Protein AF-A0A7S0MMC1-F1 (afdb_monomer_lite)

Secondary structure (DSSP, 8-state):
--HHHHHHHHHHHHHHHHHHT--SS-HHHHHHHHHHHHHHHHH-GGGHHHHHHHHHHHTT-SSHHHHHHHHHHHHHHHHHH---HHHHHHHHHHHHHHHHHS---S--PPP-

Sequence (112 aa):
MDMEDEVEIEKKLNLAIIEGTSDDEHWAESATAMLEITSILEQRPCLTSKAVALLAARTKDRSPPTAYLAIKLLSRCLHAHGPDPRRLAAELALDRVAYLAAPDKGTHPRLK

pLDDT: mean 76.0, std 15.78, range [32.66, 94.12]

InterPro domains:
  IPR008942 ENTH/VHS [SSF48464] (17-84)

Organism: NCBI:txid233186

Structure (mmCIF, N/CA/C/O backbone):
data_AF-A0A7S0MMC1-F1
#
_entry.id   AF-A0A7S0MMC1-F1
#
loop_
_atom_site.group_PDB
_atom_site.id
_atom_site.type_symbol
_atom_site.label_atom_id
_atom_site.label_alt_id
_atom_site.label_comp_id
_atom_site.label_asym_id
_atom_site.label_entity_id
_atom_site.label_seq_id
_atom_site.pdbx_PDB_ins_code
_atom_site.Cartn_x
_atom_site.Cartn_y
_atom_site.Cartn_z
_atom_site.occupancy
_atom_site.B_iso_or_equiv
_atom_site.auth_seq_id
_atom_site.auth_comp_id
_atom_site.auth_asym_id
_atom_site.auth_atom_id
_atom_site.pdbx_PDB_model_num
ATOM 1 N N . MET A 1 1 ? -22.749 6.136 10.760 1.00 59.00 1 MET A N 1
ATOM 2 C CA . MET A 1 1 ? -21.338 6.483 10.503 1.00 59.00 1 MET A CA 1
ATOM 3 C C . MET A 1 1 ? -21.357 7.668 9.565 1.00 59.00 1 MET A C 1
ATOM 5 O O . MET A 1 1 ? -22.242 7.713 8.716 1.00 59.00 1 MET A O 1
ATOM 9 N N . ASP A 1 2 ? -20.503 8.654 9.809 1.00 73.88 2 ASP A N 1
ATOM 10 C CA . ASP A 1 2 ? -20.435 9.863 8.992 1.00 73.88 2 ASP A CA 1
ATOM 11 C C . ASP A 1 2 ? -19.744 9.511 7.668 1.00 73.88 2 ASP A C 1
ATOM 13 O O . ASP A 1 2 ? -18.550 9.224 7.645 1.00 73.88 2 ASP A O 1
ATOM 17 N N . MET A 1 3 ? -20.515 9.404 6.584 1.00 74.75 3 MET A N 1
ATOM 18 C CA . MET A 1 3 ? -19.996 8.927 5.294 1.00 74.75 3 MET A CA 1
ATOM 19 C C . MET A 1 3 ? -18.960 9.886 4.690 1.00 74.75 3 MET A C 1
ATOM 21 O O . MET A 1 3 ? -18.175 9.477 3.838 1.00 74.75 3 MET A O 1
ATOM 25 N N . GLU A 1 4 ? -18.956 11.152 5.110 1.00 81.62 4 GLU A N 1
ATOM 26 C CA . GLU A 1 4 ? -17.997 12.155 4.646 1.00 81.62 4 GLU A CA 1
ATOM 27 C C . GLU A 1 4 ? -16.585 11.872 5.186 1.00 81.62 4 GLU A C 1
ATOM 29 O O . GLU A 1 4 ? -15.618 11.880 4.421 1.00 81.62 4 GLU A O 1
ATOM 34 N N . ASP A 1 5 ? -16.481 11.479 6.459 1.00 86.88 5 ASP A N 1
ATOM 35 C CA . ASP A 1 5 ? -15.220 11.106 7.114 1.00 86.88 5 ASP A CA 1
ATOM 36 C C . ASP A 1 5 ? -14.561 9.882 6.452 1.00 86.88 5 ASP A C 1
ATOM 38 O O . ASP A 1 5 ? -13.348 9.857 6.232 1.00 86.88 5 ASP A O 1
ATOM 42 N N . GLU A 1 6 ? -15.351 8.879 6.053 1.00 83.12 6 GLU A N 1
ATOM 43 C CA . GLU A 1 6 ? -14.823 7.690 5.368 1.00 83.12 6 GLU A CA 1
ATOM 44 C C . GLU A 1 6 ? -14.158 8.055 4.037 1.00 83.12 6 GLU A C 1
ATOM 46 O O . GLU A 1 6 ? -13.040 7.619 3.755 1.00 83.12 6 GLU A O 1
ATOM 51 N N . VAL A 1 7 ? -14.800 8.910 3.240 1.00 87.88 7 VAL A N 1
ATOM 52 C CA . VAL A 1 7 ? -14.266 9.349 1.944 1.00 87.88 7 VAL A CA 1
ATOM 53 C C . VAL A 1 7 ? -12.994 10.180 2.118 1.00 87.88 7 VAL A C 1
ATOM 55 O O . VAL A 1 7 ? -12.054 10.050 1.326 1.00 87.88 7 VAL A O 1
ATOM 58 N N . GLU A 1 8 ? -12.928 11.038 3.136 1.00 92.44 8 GLU A N 1
ATOM 59 C CA . GLU A 1 8 ? -11.728 11.827 3.420 1.00 92.44 8 GLU A CA 1
ATOM 60 C C . GLU A 1 8 ? -10.546 10.958 3.846 1.00 92.44 8 GLU A C 1
ATOM 62 O O . GLU A 1 8 ? -9.436 11.126 3.327 1.00 92.44 8 GLU A O 1
ATOM 67 N N . ILE A 1 9 ? -10.771 10.001 4.746 1.00 91.94 9 ILE A N 1
ATOM 68 C CA . ILE A 1 9 ? -9.720 9.082 5.190 1.00 91.94 9 ILE A CA 1
ATOM 69 C C . ILE A 1 9 ? -9.240 8.214 4.023 1.00 91.94 9 ILE A C 1
ATOM 71 O O . ILE A 1 9 ? -8.039 7.993 3.865 1.00 91.94 9 ILE A O 1
ATOM 75 N N . GLU A 1 10 ? -10.141 7.777 3.147 1.00 91.25 10 GLU A N 1
ATOM 76 C CA . GLU A 1 10 ? -9.759 7.043 1.943 1.00 91.25 10 GLU A CA 1
ATOM 77 C C . GLU A 1 10 ? -8.891 7.864 0.982 1.00 91.25 10 GLU A C 1
ATOM 79 O O . GLU A 1 10 ? -7.966 7.324 0.367 1.00 91.25 10 GLU A O 1
ATOM 84 N N . LYS A 1 11 ? -9.166 9.163 0.826 1.00 93.75 11 LYS A N 1
ATOM 85 C CA . LYS A 1 11 ? -8.316 10.055 0.023 1.00 93.75 11 LYS A CA 1
ATOM 86 C C . LYS A 1 11 ? -6.924 10.185 0.636 1.00 93.75 11 LYS A C 1
ATOM 88 O O . LYS A 1 11 ? -5.945 10.081 -0.102 1.00 93.75 11 LYS A O 1
ATOM 93 N N . LYS A 1 12 ? -6.835 10.341 1.961 1.00 94.12 12 LYS A N 1
ATOM 94 C CA . LYS A 1 12 ? -5.554 10.389 2.691 1.00 94.12 12 LYS A CA 1
ATOM 95 C C . LYS A 1 12 ? -4.758 9.100 2.512 1.00 94.12 12 LYS A C 1
ATOM 97 O O . LYS A 1 12 ? -3.584 9.152 2.167 1.00 94.12 12 LYS A O 1
ATOM 102 N N . LEU A 1 13 ? -5.416 7.946 2.639 1.00 93.81 13 LEU A N 1
ATOM 103 C CA . LEU A 1 13 ? -4.789 6.643 2.415 1.00 93.81 13 LEU A CA 1
ATOM 104 C C . LEU A 1 13 ? -4.199 6.532 1.004 1.00 93.81 13 LEU A C 1
ATOM 106 O O . LEU A 1 13 ? -3.065 6.089 0.837 1.00 93.81 13 LEU A O 1
ATOM 110 N N . ASN A 1 14 ? -4.968 6.930 -0.012 1.00 93.62 14 ASN A N 1
ATOM 111 C CA . ASN A 1 14 ? -4.490 6.917 -1.391 1.00 93.62 14 ASN A CA 1
ATOM 112 C C . ASN A 1 14 ? -3.265 7.817 -1.572 1.00 93.62 14 ASN A C 1
ATOM 114 O O . ASN A 1 14 ? -2.293 7.379 -2.181 1.00 93.62 14 ASN A O 1
ATOM 118 N N . LEU A 1 15 ? -3.299 9.040 -1.039 1.00 92.62 15 LEU A N 1
ATOM 119 C CA . LEU A 1 15 ? -2.190 9.987 -1.148 1.00 92.62 15 LEU A CA 1
ATOM 120 C C . LEU A 1 15 ? -0.913 9.436 -0.501 1.00 92.62 15 LEU A C 1
ATOM 122 O O . LEU A 1 15 ? 0.112 9.358 -1.172 1.00 92.62 15 LEU A O 1
ATOM 126 N N . ALA A 1 16 ? -1.008 8.938 0.733 1.00 92.38 16 ALA A N 1
ATOM 127 C CA . ALA A 1 16 ? 0.131 8.366 1.445 1.00 92.38 16 ALA A CA 1
ATOM 128 C C . ALA A 1 16 ? 0.749 7.171 0.693 1.00 92.38 16 ALA A C 1
ATOM 130 O O . ALA A 1 16 ? 1.966 7.019 0.649 1.00 92.38 16 ALA A O 1
ATOM 131 N N . ILE A 1 17 ? -0.062 6.327 0.039 1.00 91.94 17 ILE A N 1
ATOM 132 C CA . ILE A 1 17 ? 0.456 5.232 -0.800 1.00 91.94 17 ILE A CA 1
ATOM 133 C C . ILE A 1 17 ? 1.190 5.769 -2.033 1.00 91.94 17 ILE A C 1
ATOM 135 O O . ILE A 1 17 ? 2.224 5.218 -2.412 1.00 91.94 17 ILE A O 1
ATOM 139 N N . ILE A 1 18 ? 0.668 6.812 -2.681 1.00 89.94 18 ILE A N 1
ATOM 140 C CA . ILE A 1 18 ? 1.308 7.419 -3.855 1.00 89.94 18 ILE A CA 1
ATOM 141 C C . ILE A 1 18 ? 2.670 7.988 -3.461 1.00 89.94 18 ILE A C 1
ATOM 143 O O . ILE A 1 18 ? 3.669 7.608 -4.065 1.00 89.94 18 ILE A O 1
ATOM 147 N N . GLU A 1 19 ? 2.706 8.827 -2.429 1.00 89.38 19 GLU A N 1
ATOM 148 C CA . GLU A 1 19 ? 3.922 9.479 -1.934 1.00 89.38 19 GLU A CA 1
ATOM 149 C C . GLU A 1 19 ? 4.934 8.446 -1.424 1.00 89.38 19 GLU A C 1
ATOM 151 O O . GLU A 1 19 ? 6.092 8.437 -1.831 1.00 89.38 19 GLU A O 1
ATOM 156 N N . GLY A 1 20 ? 4.482 7.471 -0.630 1.00 87.69 20 GLY A N 1
ATOM 157 C CA . GLY A 1 20 ? 5.341 6.417 -0.090 1.00 87.69 20 GLY A CA 1
ATOM 158 C C . GLY A 1 20 ? 5.903 5.443 -1.126 1.00 87.69 20 GLY A C 1
ATOM 159 O O . GLY A 1 20 ? 6.813 4.676 -0.805 1.00 87.69 20 GLY A O 1
ATOM 160 N N . THR A 1 21 ? 5.367 5.456 -2.349 1.00 89.06 21 THR A N 1
ATOM 161 C CA . THR A 1 21 ? 5.851 4.658 -3.487 1.00 89.06 21 THR A CA 1
ATOM 162 C C . THR A 1 21 ? 6.448 5.511 -4.606 1.00 89.06 21 THR A C 1
ATOM 164 O O . THR A 1 21 ? 6.742 4.974 -5.678 1.00 89.06 21 THR A O 1
ATOM 167 N N . SER A 1 22 ? 6.629 6.814 -4.379 1.00 85.56 22 SER A N 1
ATOM 168 C CA . SER A 1 22 ? 7.261 7.695 -5.355 1.00 85.56 22 SER A CA 1
ATOM 169 C C . SER A 1 22 ? 8.739 7.341 -5.545 1.00 85.56 22 SER A C 1
ATOM 171 O O . SER A 1 22 ? 9.400 6.867 -4.623 1.00 85.56 22 SER A O 1
ATOM 173 N N . ASP A 1 23 ? 9.236 7.542 -6.765 1.00 75.19 23 ASP A N 1
ATOM 174 C CA . ASP A 1 23 ? 10.648 7.361 -7.157 1.00 75.19 23 ASP A CA 1
ATOM 175 C C . ASP A 1 23 ? 11.458 8.657 -6.969 1.00 75.19 23 ASP A C 1
ATOM 177 O O . ASP A 1 23 ? 12.596 8.793 -7.414 1.00 75.19 23 ASP A O 1
ATOM 181 N N . ASP A 1 24 ? 10.852 9.649 -6.321 1.00 71.94 24 ASP A N 1
ATOM 182 C CA . ASP A 1 24 ? 11.547 10.856 -5.911 1.00 71.94 24 ASP A CA 1
ATOM 183 C C . ASP A 1 24 ? 12.612 10.413 -4.896 1.00 71.94 24 ASP A C 1
ATOM 185 O O . ASP A 1 24 ? 12.309 9.648 -3.984 1.00 71.94 24 ASP A O 1
ATOM 189 N N . GLU A 1 25 ? 13.872 10.833 -5.052 1.00 64.06 25 GLU A N 1
ATOM 190 C CA . GLU A 1 25 ? 15.060 10.320 -4.327 1.00 64.06 25 GLU A CA 1
ATOM 191 C C . GLU A 1 25 ? 15.024 10.487 -2.777 1.00 64.06 25 GLU A C 1
ATOM 193 O O . GLU A 1 25 ? 16.023 10.314 -2.074 1.00 64.06 25 GLU A O 1
ATOM 198 N N . HIS A 1 26 ? 13.861 10.807 -2.216 1.00 64.38 26 HIS A N 1
ATOM 199 C CA . HIS A 1 26 ? 13.556 11.130 -0.836 1.00 64.38 26 HIS A CA 1
ATOM 200 C C . HIS A 1 26 ? 13.072 9.887 -0.071 1.00 64.38 26 HIS A C 1
ATOM 202 O O . HIS A 1 26 ? 11.929 9.783 0.361 1.00 64.38 26 HIS A O 1
ATOM 208 N N . TRP A 1 27 ? 13.979 8.946 0.205 1.00 60.34 27 TRP A N 1
ATOM 209 C CA . TRP A 1 27 ? 13.706 7.745 1.022 1.00 60.34 27 TRP A CA 1
ATOM 210 C C . TRP A 1 27 ? 13.081 8.032 2.406 1.00 60.34 27 TRP A C 1
ATOM 212 O O . TRP A 1 27 ? 12.451 7.154 3.000 1.00 60.34 27 TRP A O 1
ATOM 222 N N . ALA A 1 28 ? 13.264 9.246 2.938 1.00 62.59 28 ALA A N 1
ATOM 223 C CA . ALA A 1 28 ? 12.634 9.698 4.178 1.00 62.59 28 ALA A CA 1
ATOM 224 C C . ALA A 1 28 ? 11.106 9.841 4.046 1.00 62.59 28 ALA A C 1
ATOM 226 O O . ALA A 1 28 ? 10.381 9.539 4.994 1.00 62.59 28 ALA A O 1
ATOM 227 N N . GLU A 1 29 ? 10.608 10.219 2.869 1.00 68.19 29 GLU A N 1
ATOM 228 C CA . GLU A 1 29 ? 9.174 10.357 2.589 1.00 68.19 29 GLU A CA 1
ATOM 229 C C . GLU A 1 29 ? 8.481 8.990 2.600 1.00 68.19 29 GLU A C 1
ATOM 231 O O . GLU A 1 29 ? 7.389 8.854 3.151 1.00 68.19 29 GLU A O 1
ATOM 236 N N . SER A 1 30 ? 9.172 7.929 2.162 1.00 71.12 30 SER A N 1
ATOM 237 C CA . SER A 1 30 ? 8.664 6.554 2.266 1.00 71.12 30 SER A CA 1
ATOM 238 C C . SER A 1 30 ? 8.473 6.080 3.712 1.00 71.12 30 SER A C 1
ATOM 240 O O . SER A 1 30 ? 7.580 5.275 3.984 1.00 71.12 30 SER A O 1
ATOM 242 N N . ALA A 1 31 ? 9.297 6.549 4.658 1.00 78.12 31 ALA A N 1
ATOM 243 C CA . ALA A 1 31 ? 9.151 6.204 6.074 1.00 78.12 31 ALA A CA 1
ATOM 244 C C . ALA A 1 31 ? 7.973 6.947 6.725 1.00 78.12 31 ALA A C 1
ATOM 246 O O . ALA A 1 31 ? 7.222 6.345 7.493 1.00 78.12 31 ALA A O 1
ATOM 247 N N . THR A 1 32 ? 7.778 8.222 6.383 1.00 86.12 32 THR A N 1
ATOM 248 C CA . THR A 1 32 ? 6.641 9.029 6.854 1.00 86.12 32 THR A CA 1
ATOM 249 C C . THR A 1 32 ? 5.319 8.481 6.328 1.00 86.12 32 THR A C 1
ATOM 251 O O . THR A 1 32 ? 4.420 8.190 7.118 1.00 86.12 32 THR A O 1
ATOM 254 N N . ALA A 1 33 ? 5.239 8.221 5.022 1.00 86.50 33 ALA A N 1
ATOM 255 C CA . ALA A 1 33 ? 4.070 7.622 4.386 1.00 86.50 33 ALA A CA 1
ATOM 256 C C . ALA A 1 33 ? 3.688 6.276 5.016 1.00 86.50 33 ALA A C 1
ATOM 258 O O . ALA A 1 33 ? 2.516 5.959 5.199 1.00 86.50 33 ALA A O 1
ATOM 259 N N . MET A 1 34 ? 4.680 5.477 5.411 1.00 85.31 34 MET A N 1
ATOM 260 C CA . MET A 1 34 ? 4.441 4.205 6.084 1.00 85.31 34 MET A CA 1
ATOM 261 C C . MET A 1 34 ? 3.781 4.368 7.458 1.00 85.31 34 MET A C 1
ATOM 263 O O . MET A 1 34 ? 2.870 3.604 7.791 1.00 85.31 34 MET A O 1
ATOM 267 N N . LEU A 1 35 ? 4.242 5.331 8.260 1.00 88.38 35 LEU A N 1
ATOM 268 C CA . LEU A 1 35 ? 3.642 5.629 9.562 1.00 88.38 35 LEU A CA 1
ATOM 269 C C . LEU A 1 35 ? 2.209 6.136 9.394 1.00 88.38 35 LEU A C 1
ATOM 271 O O . LEU A 1 35 ? 1.325 5.727 10.145 1.00 88.38 35 LEU A O 1
ATOM 275 N N . GLU A 1 36 ? 1.967 6.959 8.377 1.00 92.12 36 GLU A N 1
ATOM 276 C CA . GLU A 1 36 ? 0.635 7.473 8.068 1.00 92.12 36 GLU A CA 1
ATOM 277 C C . GLU A 1 36 ? -0.330 6.365 7.630 1.00 92.12 36 GLU A C 1
ATOM 279 O O . GLU A 1 36 ? -1.417 6.249 8.197 1.00 92.12 36 GLU A O 1
ATOM 284 N N . ILE A 1 37 ? 0.084 5.486 6.711 1.00 91.38 37 ILE A N 1
ATOM 285 C CA . ILE A 1 37 ? -0.717 4.322 6.297 1.00 91.38 37 ILE A CA 1
ATOM 286 C C . ILE A 1 37 ? -1.056 3.449 7.511 1.00 91.38 37 ILE A C 1
ATOM 288 O O . ILE A 1 37 ? -2.212 3.076 7.691 1.00 91.38 37 ILE A O 1
ATOM 292 N N . THR A 1 38 ? -0.073 3.153 8.367 1.00 89.25 38 THR A N 1
ATOM 293 C CA . THR A 1 38 ? -0.281 2.331 9.575 1.00 89.25 38 THR A CA 1
ATOM 294 C C . THR A 1 38 ? -1.296 2.990 10.514 1.00 89.25 38 THR A C 1
ATOM 296 O O . THR A 1 38 ? -2.274 2.360 10.904 1.00 89.25 38 THR A O 1
ATOM 299 N N . SER A 1 39 ? -1.128 4.285 10.796 1.00 91.75 39 SER A N 1
ATOM 300 C CA . SER A 1 39 ? -2.040 5.062 11.646 1.00 91.75 39 SER A CA 1
ATOM 301 C C . SER A 1 39 ? -3.475 5.082 11.104 1.00 91.75 39 SER A C 1
ATOM 303 O O . SER A 1 39 ? -4.430 4.892 11.860 1.00 91.75 39 SER A O 1
ATOM 305 N N . ILE A 1 40 ? -3.652 5.245 9.787 1.00 92.50 40 ILE A N 1
ATOM 306 C CA . ILE A 1 40 ? -4.973 5.193 9.146 1.00 92.50 40 ILE A CA 1
ATOM 307 C C . ILE A 1 40 ? -5.610 3.810 9.319 1.00 92.50 40 ILE A C 1
ATOM 309 O O . ILE A 1 40 ? -6.792 3.720 9.651 1.00 92.50 40 ILE A O 1
ATOM 313 N N . LEU A 1 41 ? -4.849 2.733 9.119 1.00 90.12 41 LEU A N 1
ATOM 314 C CA . LEU A 1 41 ? -5.363 1.365 9.221 1.00 90.12 41 LEU A CA 1
ATOM 315 C C . LEU A 1 41 ? -5.683 0.951 10.662 1.00 90.12 41 LEU A C 1
ATOM 317 O O . LEU A 1 41 ? -6.643 0.213 10.876 1.00 90.12 41 LEU A O 1
ATOM 321 N N . GLU A 1 42 ? -4.953 1.465 11.653 1.00 87.50 42 GLU A N 1
ATOM 322 C CA . GLU A 1 42 ? -5.301 1.307 13.071 1.00 87.50 42 GLU A CA 1
ATOM 323 C C . GLU A 1 42 ? -6.629 2.000 13.409 1.00 87.50 42 GLU A C 1
ATOM 325 O O . GLU A 1 42 ? -7.466 1.437 14.117 1.00 87.50 42 GLU A O 1
ATOM 330 N N . GLN A 1 43 ? -6.859 3.199 12.866 1.00 88.69 43 GLN A N 1
ATOM 331 C CA . GLN A 1 43 ? -8.092 3.965 13.087 1.00 88.69 43 GLN A CA 1
ATOM 332 C C . GLN A 1 43 ? -9.285 3.431 12.284 1.00 88.69 43 GLN A C 1
ATOM 334 O O . GLN A 1 43 ? -10.438 3.577 12.708 1.00 88.69 43 GLN A O 1
ATOM 339 N N . ARG A 1 44 ? -9.029 2.859 11.104 1.00 89.44 44 ARG A N 1
ATOM 340 C CA . ARG A 1 44 ? -10.035 2.352 10.161 1.00 89.44 44 ARG A CA 1
ATOM 341 C C . ARG A 1 44 ? -9.606 0.998 9.568 1.00 89.44 44 ARG A C 1
ATOM 343 O O . ARG A 1 44 ? -9.280 0.917 8.381 1.00 89.44 44 ARG A O 1
ATOM 350 N N . PRO A 1 45 ? -9.696 -0.105 10.338 1.00 85.94 45 PRO A N 1
ATOM 351 C CA . PRO A 1 45 ? -9.313 -1.439 9.860 1.00 85.94 45 PRO A CA 1
ATOM 352 C C . PRO A 1 45 ? -10.109 -1.932 8.641 1.00 85.94 45 PRO A C 1
ATOM 354 O O . PRO A 1 45 ? -9.645 -2.798 7.901 1.00 85.94 45 PRO A O 1
ATOM 357 N N . CYS A 1 46 ? -11.306 -1.379 8.398 1.00 83.94 46 CYS A N 1
ATOM 358 C CA . CYS A 1 46 ? -12.109 -1.673 7.206 1.00 83.94 46 CYS A CA 1
ATOM 359 C C . CYS A 1 46 ? -11.397 -1.300 5.893 1.00 83.94 46 CYS A C 1
ATOM 361 O O . CYS A 1 46 ? -11.701 -1.877 4.849 1.00 83.94 46 CYS A O 1
ATOM 363 N N . LEU A 1 47 ? -10.420 -0.390 5.941 1.00 88.62 47 LEU A N 1
ATOM 364 C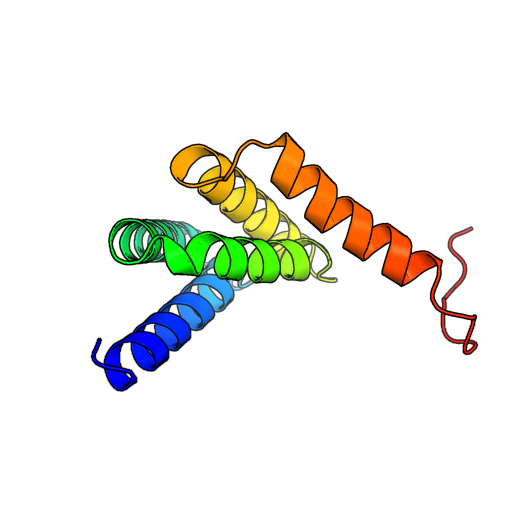 CA . LEU A 1 47 ? -9.657 0.049 4.776 1.00 88.62 47 LEU A CA 1
ATOM 365 C C . LEU A 1 47 ? -8.460 -0.858 4.453 1.00 88.62 47 LEU A C 1
ATOM 367 O O . LEU A 1 47 ? -7.845 -0.682 3.401 1.00 88.62 47 LEU A O 1
ATOM 371 N N . THR A 1 48 ? -8.136 -1.857 5.282 1.00 86.56 48 THR A N 1
ATOM 372 C CA . THR A 1 48 ? -6.957 -2.717 5.071 1.00 86.56 48 THR A CA 1
ATOM 373 C C . THR A 1 48 ? -6.984 -3.437 3.727 1.00 86.56 48 THR A C 1
ATOM 375 O O . THR A 1 48 ? -5.995 -3.405 2.996 1.00 86.56 48 THR A O 1
ATOM 378 N N . SER A 1 49 ? -8.112 -4.049 3.353 1.00 83.94 49 SER A N 1
ATOM 379 C CA . SER A 1 49 ? -8.232 -4.726 2.053 1.00 83.94 49 SER A CA 1
ATOM 380 C C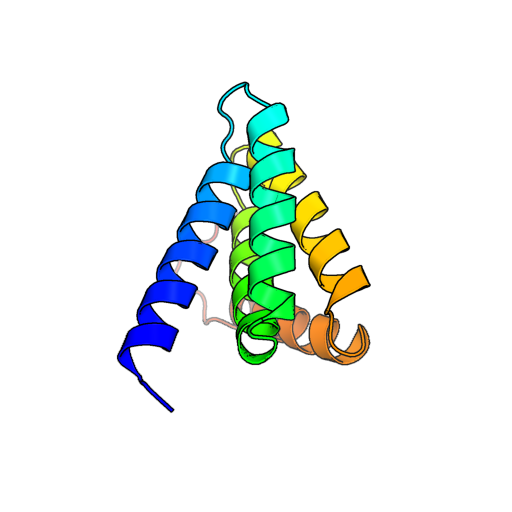 . SER A 1 49 ? -8.006 -3.762 0.886 1.00 83.94 49 SER A C 1
ATOM 382 O O . SER A 1 49 ? -7.359 -4.121 -0.097 1.00 83.94 49 SER A O 1
ATOM 384 N N . LYS A 1 50 ? -8.471 -2.513 1.017 1.00 88.25 50 LYS A N 1
ATOM 385 C CA . LYS A 1 50 ? -8.263 -1.462 0.016 1.00 88.25 50 LYS A CA 1
ATOM 386 C C . LYS A 1 50 ? -6.791 -1.064 -0.071 1.00 88.25 50 LYS A C 1
ATOM 388 O O . LYS A 1 50 ? -6.239 -1.041 -1.168 1.00 88.25 50 LYS A O 1
ATOM 393 N N . ALA A 1 51 ? -6.142 -0.816 1.067 1.00 90.31 51 ALA A N 1
ATOM 394 C CA . ALA A 1 51 ? -4.716 -0.497 1.126 1.00 90.31 51 ALA A CA 1
ATOM 395 C C . ALA A 1 51 ? -3.862 -1.600 0.486 1.00 90.31 51 ALA A C 1
ATOM 397 O O . ALA A 1 51 ? -2.987 -1.316 -0.331 1.00 90.31 51 ALA A O 1
ATOM 398 N N . VAL A 1 52 ? -4.158 -2.866 0.799 1.00 88.25 52 VAL A N 1
ATOM 399 C CA . VAL A 1 52 ? -3.458 -4.013 0.212 1.00 88.25 52 VAL A CA 1
ATOM 400 C C . VAL A 1 52 ? -3.665 -4.081 -1.299 1.00 88.25 52 VAL A C 1
ATOM 402 O O . VAL A 1 52 ? -2.685 -4.243 -2.022 1.00 88.25 52 VAL A O 1
ATOM 405 N N . ALA A 1 53 ? -4.894 -3.921 -1.795 1.00 85.56 53 ALA A N 1
ATOM 406 C CA . ALA A 1 53 ? -5.164 -3.938 -3.232 1.00 85.56 53 ALA A CA 1
ATOM 407 C C . ALA A 1 53 ? -4.394 -2.831 -3.979 1.00 85.56 53 ALA A C 1
ATOM 409 O O . ALA A 1 53 ? -3.779 -3.086 -5.017 1.00 85.56 53 ALA A O 1
ATOM 410 N N . LEU A 1 54 ? -4.364 -1.618 -3.421 1.00 90.00 54 LEU A N 1
ATOM 411 C CA . LEU A 1 54 ? -3.641 -0.476 -3.988 1.00 90.00 54 LEU A CA 1
ATOM 412 C C . LEU A 1 54 ? -2.124 -0.709 -4.012 1.00 90.00 54 LEU A C 1
ATOM 414 O O . LEU A 1 54 ? -1.476 -0.495 -5.039 1.00 90.00 54 LEU A O 1
ATOM 418 N N . LEU A 1 55 ? -1.555 -1.201 -2.909 1.00 90.19 55 LEU A N 1
ATOM 419 C CA . LEU A 1 55 ? -0.132 -1.535 -2.825 1.00 90.19 55 LEU A CA 1
ATOM 420 C C . LEU A 1 55 ? 0.237 -2.694 -3.758 1.00 90.19 55 LEU A C 1
ATOM 422 O O . LEU A 1 55 ? 1.250 -2.625 -4.452 1.00 90.19 55 LEU A O 1
ATOM 426 N N . ALA A 1 56 ? -0.602 -3.728 -3.846 1.00 87.31 56 ALA A N 1
ATOM 427 C CA . ALA A 1 56 ? -0.406 -4.851 -4.759 1.00 87.31 56 ALA A CA 1
ATOM 428 C C . ALA A 1 56 ? -0.401 -4.399 -6.227 1.00 87.31 56 ALA A C 1
ATOM 430 O O . ALA A 1 56 ? 0.421 -4.879 -7.011 1.00 87.31 56 ALA A O 1
ATOM 431 N N . ALA A 1 57 ? -1.254 -3.444 -6.605 1.00 86.06 57 ALA A N 1
ATOM 432 C CA . ALA A 1 57 ? -1.228 -2.847 -7.938 1.00 86.06 57 ALA A CA 1
ATOM 433 C C . ALA A 1 57 ? 0.102 -2.120 -8.216 1.00 86.06 57 ALA A C 1
ATOM 435 O O . ALA A 1 57 ? 0.697 -2.326 -9.274 1.00 86.06 57 ALA A O 1
ATOM 436 N N . ARG A 1 58 ? 0.616 -1.355 -7.244 1.00 87.00 58 ARG A N 1
ATOM 437 C CA . ARG A 1 58 ? 1.899 -0.629 -7.332 1.00 87.00 58 ARG A CA 1
ATOM 438 C C . ARG A 1 58 ? 3.118 -1.549 -7.451 1.00 87.00 58 ARG A C 1
ATOM 440 O O . ARG A 1 58 ? 4.108 -1.165 -8.058 1.00 87.00 58 ARG A O 1
ATOM 447 N N . THR A 1 59 ? 3.054 -2.791 -6.961 1.00 85.81 59 THR A N 1
ATOM 448 C CA . THR A 1 59 ? 4.157 -3.763 -7.155 1.00 85.81 59 THR A CA 1
ATOM 449 C C . THR A 1 59 ? 4.403 -4.134 -8.621 1.00 85.81 59 THR A C 1
ATOM 451 O O . THR A 1 59 ? 5.446 -4.696 -8.947 1.00 85.81 59 THR A O 1
ATOM 454 N N . LYS A 1 60 ? 3.442 -3.839 -9.505 1.00 83.94 60 LYS A N 1
ATOM 455 C CA . LYS A 1 60 ? 3.513 -4.102 -10.947 1.00 83.94 60 LYS A CA 1
ATOM 456 C C . LYS A 1 60 ? 3.984 -2.879 -11.745 1.00 83.94 60 LYS A C 1
ATOM 458 O O . LYS A 1 60 ? 3.885 -2.898 -12.973 1.00 83.94 60 LYS A O 1
ATOM 463 N N . ASP A 1 61 ? 4.425 -1.815 -11.072 1.00 85.69 61 ASP A N 1
ATOM 464 C CA . ASP A 1 61 ? 4.907 -0.608 -11.738 1.00 85.69 61 ASP A CA 1
ATOM 465 C C . ASP A 1 61 ? 6.155 -0.893 -12.595 1.00 85.69 61 ASP A C 1
ATOM 467 O O . ASP A 1 61 ? 6.908 -1.839 -12.349 1.00 85.69 61 ASP A O 1
ATOM 471 N N . ARG A 1 62 ? 6.360 -0.081 -13.637 1.00 80.50 62 ARG A N 1
ATOM 472 C CA . ARG A 1 62 ? 7.536 -0.172 -14.510 1.00 80.50 62 ARG A CA 1
ATOM 473 C C . ARG A 1 62 ? 8.787 0.389 -13.840 1.00 80.50 62 ARG A C 1
ATOM 475 O O . ARG A 1 62 ? 9.874 -0.019 -14.241 1.00 80.50 62 ARG A O 1
ATOM 482 N N . SER A 1 63 ? 8.645 1.295 -12.867 1.00 84.75 63 SER A N 1
ATOM 483 C CA . SER A 1 63 ? 9.754 1.785 -12.042 1.00 84.75 63 SER A CA 1
ATOM 484 C C . SER A 1 63 ? 10.129 0.730 -10.985 1.00 84.75 63 SER A C 1
ATOM 486 O O . SER A 1 63 ? 9.318 0.424 -10.102 1.00 84.75 63 SER A O 1
ATOM 488 N N . PRO A 1 64 ? 11.346 0.146 -11.039 1.00 83.56 64 PRO A N 1
ATOM 489 C CA . PRO A 1 64 ? 11.790 -0.813 -10.028 1.00 83.56 64 PRO A CA 1
ATOM 490 C C . PRO A 1 64 ? 11.839 -0.235 -8.600 1.00 83.56 64 PRO A C 1
ATOM 492 O O . PRO A 1 64 ? 11.435 -0.955 -7.683 1.00 83.56 64 PRO A O 1
ATOM 495 N N . PRO A 1 65 ? 12.274 1.023 -8.373 1.00 85.12 65 PRO A N 1
ATOM 496 C CA . PRO A 1 65 ? 12.164 1.678 -7.067 1.00 85.12 65 PRO A CA 1
ATOM 497 C C . PRO A 1 65 ? 10.732 1.734 -6.529 1.00 85.12 65 PRO A C 1
ATOM 499 O O . PRO A 1 65 ? 10.487 1.274 -5.411 1.00 85.12 65 PRO A O 1
ATOM 502 N N . THR A 1 66 ? 9.769 2.184 -7.339 1.00 86.06 66 THR A N 1
ATOM 503 C CA . THR A 1 66 ? 8.349 2.228 -6.954 1.00 86.06 66 THR A CA 1
ATOM 504 C C . THR A 1 66 ? 7.820 0.839 -6.608 1.00 86.06 66 THR A C 1
ATOM 506 O O . THR A 1 66 ? 7.210 0.648 -5.552 1.00 86.06 66 THR A O 1
ATOM 509 N N . ALA A 1 67 ? 8.104 -0.164 -7.445 1.00 83.69 67 ALA A N 1
ATOM 510 C CA . ALA A 1 67 ? 7.693 -1.542 -7.190 1.00 83.69 67 ALA A CA 1
ATOM 511 C C . ALA A 1 67 ? 8.305 -2.091 -5.888 1.00 83.69 67 ALA A C 1
ATOM 513 O O . ALA A 1 67 ? 7.621 -2.746 -5.099 1.00 83.69 67 ALA A O 1
ATOM 514 N N . TYR A 1 68 ? 9.578 -1.793 -5.625 1.00 86.56 68 TYR A N 1
ATOM 515 C CA . TYR A 1 68 ? 10.273 -2.212 -4.411 1.00 86.56 68 TYR A CA 1
ATOM 516 C C . TYR A 1 68 ? 9.696 -1.566 -3.144 1.00 86.56 68 TYR A C 1
ATOM 518 O O . TYR A 1 68 ? 9.460 -2.260 -2.148 1.00 86.56 68 TYR A O 1
ATOM 526 N N . LEU A 1 69 ? 9.425 -0.259 -3.175 1.00 86.06 69 LEU A N 1
ATOM 527 C CA . LEU A 1 69 ? 8.781 0.456 -2.070 1.00 86.06 69 LEU A CA 1
ATOM 528 C C . LEU A 1 69 ? 7.366 -0.074 -1.817 1.00 86.06 69 LEU A C 1
ATOM 530 O O . LEU A 1 69 ? 7.005 -0.344 -0.669 1.00 86.06 69 LEU A O 1
ATOM 534 N N . ALA A 1 70 ? 6.605 -0.337 -2.880 1.00 87.81 70 ALA A N 1
ATOM 535 C CA . ALA A 1 70 ? 5.283 -0.944 -2.784 1.00 87.81 70 ALA A CA 1
ATOM 536 C C . ALA A 1 70 ? 5.327 -2.336 -2.138 1.00 87.81 70 ALA A C 1
ATOM 538 O O . ALA A 1 70 ? 4.518 -2.625 -1.258 1.00 87.81 70 ALA A O 1
ATOM 539 N N . ILE A 1 71 ? 6.299 -3.183 -2.503 1.00 86.12 71 ILE A N 1
ATOM 540 C CA . ILE A 1 71 ? 6.497 -4.505 -1.882 1.00 86.12 71 ILE A CA 1
ATOM 541 C C . ILE A 1 71 ? 6.814 -4.364 -0.387 1.00 86.12 71 ILE A C 1
ATOM 543 O O . ILE A 1 71 ? 6.256 -5.098 0.434 1.00 86.12 71 ILE A O 1
ATOM 547 N N . LYS A 1 72 ? 7.679 -3.415 -0.011 1.00 85.62 72 LYS A N 1
ATOM 548 C CA . LYS A 1 72 ? 8.018 -3.147 1.396 1.00 85.62 72 LYS A CA 1
ATOM 549 C C . LYS A 1 72 ? 6.799 -2.719 2.211 1.00 85.62 72 LYS A C 1
ATOM 551 O O . LYS A 1 72 ? 6.564 -3.270 3.289 1.00 85.62 72 LYS A O 1
ATOM 556 N N . LEU A 1 73 ? 6.030 -1.760 1.700 1.00 85.19 73 LEU A N 1
ATOM 557 C CA . LEU A 1 73 ? 4.813 -1.265 2.347 1.00 85.19 73 LEU A CA 1
ATOM 558 C C . LEU A 1 73 ? 3.749 -2.361 2.444 1.00 85.19 73 LEU A C 1
ATOM 560 O O . LEU A 1 73 ? 3.167 -2.553 3.512 1.00 85.19 73 LEU A O 1
ATOM 564 N N . LEU A 1 74 ? 3.560 -3.137 1.373 1.00 86.75 74 LEU A N 1
ATOM 565 C CA . LEU A 1 74 ? 2.641 -4.272 1.343 1.00 86.75 74 LEU A CA 1
ATOM 566 C C . LEU A 1 74 ? 3.009 -5.304 2.412 1.00 86.75 74 LEU A C 1
ATOM 568 O O . LEU A 1 74 ? 2.162 -5.681 3.216 1.00 86.75 74 LEU A O 1
ATOM 572 N N . SER A 1 75 ? 4.277 -5.715 2.479 1.00 85.00 75 SER A N 1
ATOM 573 C CA . SER A 1 75 ? 4.738 -6.688 3.474 1.00 85.00 75 SER A CA 1
ATOM 574 C C . SER A 1 75 ? 4.467 -6.230 4.908 1.00 85.00 75 SER A C 1
ATOM 576 O O . SER A 1 75 ? 4.119 -7.058 5.748 1.00 85.00 75 SER A O 1
ATOM 578 N N . ARG A 1 76 ? 4.619 -4.933 5.204 1.00 83.44 76 ARG A N 1
ATOM 579 C CA . ARG A 1 76 ? 4.338 -4.396 6.542 1.00 83.44 76 ARG A CA 1
ATOM 580 C C . ARG A 1 76 ? 2.849 -4.288 6.833 1.00 83.44 76 ARG A C 1
ATOM 582 O O . ARG A 1 76 ? 2.441 -4.708 7.910 1.00 83.44 76 ARG A O 1
ATOM 589 N N . CYS A 1 77 ? 2.044 -3.818 5.881 1.00 83.56 77 CYS A N 1
ATOM 590 C CA . CYS A 1 77 ? 0.587 -3.784 6.035 1.00 83.56 77 CYS A CA 1
ATOM 591 C C . CYS A 1 77 ? 0.031 -5.181 6.328 1.00 83.56 77 CYS A C 1
ATOM 593 O O . CYS A 1 77 ? -0.825 -5.338 7.193 1.00 83.56 77 CYS A O 1
ATOM 595 N N . LEU A 1 78 ? 0.563 -6.209 5.664 1.00 82.25 78 LEU A N 1
ATOM 596 C CA . LEU A 1 78 ? 0.171 -7.597 5.905 1.00 82.25 78 LEU A CA 1
ATOM 597 C C . LEU A 1 78 ? 0.633 -8.134 7.253 1.00 82.25 78 LEU A C 1
ATOM 599 O O . LEU A 1 78 ? -0.095 -8.894 7.880 1.00 82.25 78 LEU A O 1
ATOM 603 N N . HIS A 1 79 ? 1.818 -7.739 7.707 1.00 80.94 79 HIS A N 1
ATOM 604 C CA . HIS A 1 79 ? 2.309 -8.147 9.017 1.00 80.94 79 HIS A CA 1
ATOM 605 C C . HIS A 1 79 ? 1.521 -7.497 10.164 1.00 80.94 79 HIS A C 1
ATOM 607 O O . HIS A 1 79 ? 1.230 -8.164 11.152 1.00 80.94 79 HIS A O 1
ATOM 613 N N . ALA A 1 80 ? 1.175 -6.214 10.032 1.00 77.88 80 ALA A N 1
ATOM 614 C CA . ALA A 1 80 ? 0.530 -5.433 11.087 1.00 77.88 80 ALA A CA 1
ATOM 615 C C . ALA A 1 80 ? -1.000 -5.577 11.111 1.00 77.88 80 ALA A C 1
ATOM 617 O O . ALA A 1 80 ? -1.600 -5.644 12.181 1.00 77.88 80 ALA A O 1
ATOM 618 N N . HIS A 1 81 ? -1.635 -5.626 9.938 1.00 75.19 81 HIS A N 1
ATOM 619 C CA . HIS A 1 81 ? -3.095 -5.546 9.805 1.00 75.19 81 HIS A CA 1
ATOM 620 C C . HIS A 1 81 ? -3.679 -6.631 8.899 1.00 75.19 81 HIS A C 1
ATOM 622 O O . HIS A 1 81 ? -4.893 -6.674 8.699 1.00 75.19 81 HIS A O 1
ATOM 628 N N . GLY A 1 82 ? -2.833 -7.480 8.311 1.00 60.72 82 GLY A N 1
ATOM 629 C CA . GLY A 1 82 ? -3.258 -8.424 7.292 1.00 60.72 82 GLY A CA 1
ATOM 630 C C . GLY A 1 82 ? -4.309 -9.410 7.811 1.00 60.72 82 GLY A C 1
ATOM 631 O O . GLY A 1 82 ? -4.179 -9.922 8.926 1.00 60.72 82 GLY A O 1
ATOM 632 N N . PRO A 1 83 ? -5.335 -9.736 7.004 1.00 61.50 83 PRO A N 1
ATOM 633 C CA . PRO A 1 83 ? -6.121 -10.940 7.245 1.00 61.50 83 PRO A CA 1
ATOM 634 C C . PRO A 1 83 ? -5.213 -12.174 7.140 1.00 61.50 83 PRO A C 1
ATOM 636 O O . PRO A 1 83 ? -4.112 -12.074 6.593 1.00 61.50 83 PRO A O 1
ATOM 639 N N . ASP A 1 84 ? -5.679 -13.336 7.625 1.00 59.88 84 ASP A N 1
ATOM 640 C CA . ASP A 1 84 ? -4.959 -14.615 7.493 1.00 59.88 84 ASP A CA 1
ATOM 641 C C . ASP A 1 84 ? -4.289 -14.689 6.103 1.00 59.88 84 ASP A C 1
ATOM 643 O O . ASP A 1 84 ? -5.000 -14.566 5.096 1.00 59.88 84 ASP A O 1
ATOM 647 N N . PRO A 1 85 ? -2.949 -14.831 6.011 1.00 56.19 85 PRO A N 1
ATOM 648 C CA . PRO A 1 85 ? -2.209 -14.782 4.750 1.00 56.19 85 PRO A CA 1
ATOM 649 C C . PRO A 1 85 ? -2.779 -15.711 3.669 1.00 56.19 85 PRO A C 1
ATOM 651 O O . PRO A 1 85 ? -2.607 -15.451 2.478 1.00 56.19 85 PRO A O 1
ATOM 654 N N . ARG A 1 86 ? -3.521 -16.755 4.059 1.00 54.44 86 ARG A N 1
ATOM 655 C CA . ARG A 1 86 ? -4.276 -17.632 3.153 1.00 54.44 86 ARG A CA 1
ATOM 656 C C . ARG A 1 86 ? -5.393 -16.913 2.394 1.00 54.44 86 ARG A C 1
ATOM 658 O O . ARG A 1 86 ? -5.550 -17.136 1.196 1.00 54.44 86 ARG A O 1
ATOM 665 N N . ARG A 1 87 ? -6.156 -16.049 3.066 1.00 62.06 87 ARG A N 1
ATOM 666 C CA . ARG A 1 87 ? -7.238 -15.262 2.458 1.00 62.06 87 ARG A CA 1
ATOM 667 C C . ARG A 1 87 ? -6.679 -14.246 1.469 1.00 62.0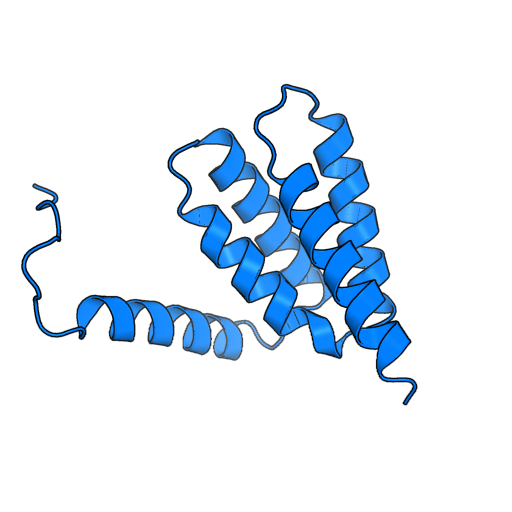6 87 ARG A C 1
ATOM 669 O O . ARG A 1 87 ? -7.195 -14.117 0.365 1.00 62.06 87 ARG A O 1
ATOM 676 N N . LEU A 1 88 ? -5.585 -13.590 1.838 1.00 60.78 88 LEU A N 1
ATOM 677 C CA . LEU A 1 88 ? -4.935 -12.632 0.958 1.00 60.78 88 LEU A CA 1
ATOM 678 C C . LEU A 1 88 ? -4.304 -13.295 -0.274 1.00 60.78 88 LEU A C 1
ATOM 680 O O . LEU A 1 88 ? -4.440 -12.803 -1.391 1.00 60.78 88 LEU A O 1
ATOM 684 N N . ALA A 1 89 ? -3.632 -14.433 -0.082 1.00 60.06 89 ALA A N 1
ATOM 685 C CA . ALA A 1 89 ? -3.094 -15.214 -1.187 1.00 60.06 89 ALA A CA 1
ATOM 686 C C . ALA A 1 89 ? -4.206 -15.673 -2.140 1.00 60.06 89 ALA A C 1
ATOM 688 O O . ALA A 1 89 ? -3.995 -15.666 -3.348 1.00 60.06 89 ALA A O 1
ATOM 689 N N . ALA A 1 90 ? -5.390 -16.015 -1.619 1.00 60.97 90 ALA A N 1
ATOM 690 C CA . ALA A 1 90 ? -6.549 -16.353 -2.437 1.00 60.97 90 ALA A CA 1
ATOM 691 C C . ALA A 1 90 ? -7.055 -15.151 -3.254 1.00 60.97 90 ALA A C 1
ATOM 693 O O . ALA A 1 90 ? -7.268 -15.302 -4.453 1.00 60.97 90 ALA A O 1
ATOM 694 N N . GLU A 1 91 ? -7.183 -13.964 -2.654 1.00 60.22 91 GLU A N 1
ATOM 695 C CA . GLU A 1 91 ? -7.605 -12.736 -3.355 1.00 60.22 91 GLU A CA 1
ATOM 696 C C . GLU A 1 91 ? -6.603 -12.342 -4.462 1.00 60.22 91 GLU A C 1
ATOM 698 O O . GLU A 1 91 ? -6.991 -12.126 -5.611 1.00 60.22 91 GLU A O 1
ATOM 703 N N . LEU A 1 92 ? -5.297 -12.367 -4.172 1.00 62.72 92 LEU A N 1
ATOM 704 C CA . LEU A 1 92 ? -4.248 -12.070 -5.159 1.00 62.72 92 LEU A CA 1
ATOM 705 C C . LEU A 1 92 ? -4.119 -13.148 -6.249 1.00 62.72 92 LEU A C 1
ATOM 707 O O . LEU A 1 92 ? -3.819 -12.838 -7.407 1.00 62.72 92 LEU A O 1
ATOM 711 N N . ALA A 1 93 ? -4.321 -14.421 -5.899 1.00 60.34 93 ALA A N 1
ATOM 712 C CA . ALA A 1 93 ? -4.330 -15.516 -6.864 1.00 60.34 93 ALA A CA 1
ATOM 713 C C . ALA A 1 93 ? -5.544 -15.428 -7.792 1.00 60.34 93 ALA A C 1
ATOM 715 O O . ALA A 1 93 ? -5.389 -15.643 -8.992 1.00 60.34 93 ALA A O 1
ATOM 716 N N . LEU A 1 94 ? -6.719 -15.063 -7.272 1.00 58.28 94 LEU A N 1
ATOM 717 C CA . LEU A 1 94 ? -7.931 -14.847 -8.064 1.00 58.28 94 LEU A CA 1
ATOM 718 C C . LEU A 1 94 ? -7.746 -13.714 -9.074 1.00 58.28 94 LEU A C 1
ATOM 720 O O . LEU A 1 94 ? -8.078 -13.903 -10.241 1.00 58.28 94 LEU A O 1
ATOM 724 N N . ASP A 1 95 ? -7.124 -12.603 -8.681 1.00 57.03 95 ASP A N 1
ATOM 725 C CA . ASP A 1 95 ? -6.788 -11.507 -9.601 1.00 57.03 95 ASP A CA 1
ATOM 726 C C . ASP A 1 95 ? -5.826 -11.950 -10.713 1.00 57.03 95 ASP A C 1
ATOM 728 O O . ASP A 1 95 ? -5.961 -11.557 -11.875 1.00 57.03 95 ASP A O 1
ATOM 732 N N . ARG A 1 96 ? -4.854 -12.810 -10.386 1.00 55.44 96 ARG A N 1
ATOM 733 C CA . ARG A 1 96 ? -3.912 -13.360 -11.371 1.00 55.44 96 ARG A CA 1
ATOM 734 C C . ARG A 1 96 ? -4.580 -14.370 -12.304 1.00 55.44 96 ARG A C 1
ATOM 736 O O . ARG A 1 96 ? -4.284 -14.371 -13.496 1.00 55.44 96 ARG A O 1
ATOM 743 N N . VAL A 1 97 ? -5.489 -15.195 -11.788 1.00 54.75 97 VAL A N 1
ATOM 744 C CA . VAL A 1 97 ? -6.298 -16.125 -12.587 1.00 54.75 97 VAL A CA 1
ATOM 745 C C . VAL A 1 97 ? -7.256 -15.354 -13.493 1.00 54.75 97 VAL A C 1
ATOM 747 O O . VAL A 1 97 ? -7.336 -15.680 -14.668 1.00 54.75 97 VAL A O 1
ATOM 750 N N . ALA A 1 98 ? -7.909 -14.298 -13.008 1.00 56.16 98 ALA A N 1
ATOM 751 C CA . ALA A 1 98 ? -8.792 -13.449 -13.809 1.00 56.16 98 ALA A CA 1
ATOM 752 C C . ALA A 1 98 ? -8.036 -12.719 -14.929 1.00 56.16 98 ALA A C 1
ATOM 754 O O . ALA A 1 98 ? -8.513 -12.662 -16.060 1.00 56.16 98 ALA A O 1
ATOM 755 N N . TYR A 1 99 ? -6.827 -12.224 -14.643 1.00 56.03 99 TYR A N 1
ATOM 756 C CA . TYR A 1 99 ? -5.952 -11.621 -15.649 1.00 56.03 99 TYR A CA 1
ATOM 757 C C . TYR A 1 99 ? -5.537 -12.617 -16.745 1.00 56.03 99 TYR A C 1
ATOM 759 O O . TYR A 1 99 ? -5.489 -12.254 -17.915 1.00 56.03 99 TYR A O 1
ATOM 767 N N . LEU A 1 100 ? -5.261 -13.874 -16.382 1.00 52.88 100 LEU A N 1
ATOM 768 C CA . LEU A 1 100 ? -4.874 -14.929 -17.329 1.00 52.88 100 LEU A CA 1
ATOM 769 C C . LEU A 1 100 ? -6.067 -15.566 -18.060 1.00 52.88 100 LEU A C 1
ATOM 771 O O . LEU A 1 100 ? -5.904 -16.067 -19.168 1.00 52.88 100 LEU A O 1
ATOM 775 N N . ALA A 1 101 ? -7.247 -15.571 -17.442 1.00 54.62 101 ALA A N 1
ATOM 776 C CA . ALA A 1 101 ? -8.475 -16.140 -17.991 1.00 54.62 101 ALA A CA 1
ATOM 777 C C . ALA A 1 101 ? -9.270 -15.142 -18.848 1.00 54.62 101 ALA A C 1
ATOM 779 O O . ALA A 1 101 ? -10.278 -15.524 -19.447 1.00 54.62 101 ALA A O 1
ATOM 780 N N . ALA A 1 102 ? -8.846 -13.876 -18.915 1.00 51.06 102 ALA A N 1
ATOM 781 C CA . ALA A 1 102 ? -9.447 -12.899 -19.807 1.00 51.06 102 ALA A CA 1
ATOM 782 C C . ALA A 1 102 ? -9.290 -13.381 -21.265 1.00 51.06 102 ALA A C 1
ATOM 784 O O . ALA A 1 102 ? -8.163 -13.620 -21.704 1.00 51.06 102 ALA A O 1
ATOM 785 N N . PRO A 1 103 ? -10.390 -13.553 -22.024 1.00 46.28 103 PRO A N 1
ATOM 786 C CA . PRO A 1 103 ? -10.314 -14.005 -23.405 1.00 46.28 103 PRO A CA 1
ATOM 787 C C . PRO A 1 103 ? -9.486 -13.009 -24.216 1.00 46.28 103 PRO A C 1
ATOM 789 O O . PRO A 1 103 ? -9.755 -11.806 -24.202 1.00 46.28 103 PRO A O 1
ATOM 792 N N . ASP A 1 104 ? -8.462 -13.540 -24.879 1.00 51.41 104 ASP A N 1
ATOM 793 C CA . ASP A 1 104 ? -7.406 -12.799 -25.558 1.00 51.41 104 ASP A CA 1
ATOM 794 C C . ASP A 1 104 ? -7.983 -11.741 -26.516 1.00 51.41 104 ASP A C 1
ATOM 796 O O . ASP A 1 104 ? -8.514 -12.050 -27.584 1.00 51.41 104 ASP A O 1
ATOM 800 N N . LYS A 1 105 ? -7.893 -10.467 -26.116 1.00 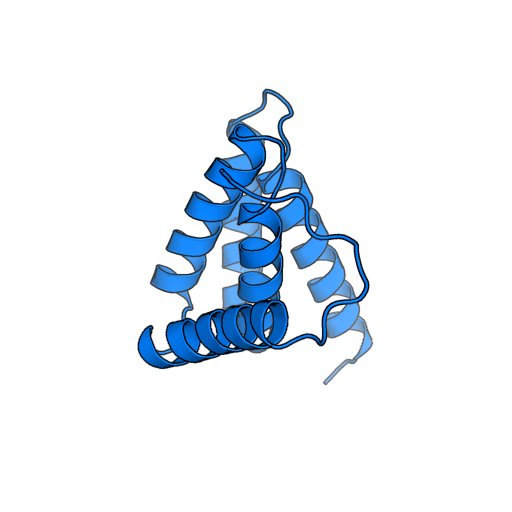45.62 105 LYS A N 1
ATOM 801 C CA . LYS A 1 105 ? -8.142 -9.302 -26.975 1.00 45.62 105 LYS A CA 1
ATOM 802 C C . LYS A 1 105 ? -6.815 -8.706 -27.458 1.00 45.62 105 LYS A C 1
ATOM 804 O O . LYS A 1 105 ? -6.631 -7.498 -27.426 1.00 45.62 105 LYS A O 1
ATOM 809 N N . GLY A 1 106 ? -5.860 -9.532 -27.882 1.00 50.94 106 GLY A N 1
ATOM 810 C CA . GLY A 1 106 ? -4.788 -9.125 -28.797 1.00 50.94 106 GLY A CA 1
ATOM 811 C C . GLY A 1 106 ? -3.751 -8.117 -28.282 1.00 50.94 106 GLY A C 1
ATOM 812 O O . GLY A 1 106 ? -3.006 -7.574 -29.094 1.00 50.94 106 GLY A O 1
ATOM 813 N N . THR A 1 107 ? -3.644 -7.862 -26.975 1.00 51.38 107 THR A N 1
ATOM 814 C CA . THR A 1 107 ? -2.658 -6.912 -26.416 1.00 51.38 107 THR A CA 1
ATOM 815 C C . THR A 1 107 ? -1.870 -7.479 -25.235 1.00 51.38 107 THR A C 1
ATOM 817 O O . THR A 1 107 ? -1.723 -6.818 -24.209 1.00 51.38 107 THR A O 1
ATOM 820 N N . HIS A 1 108 ? -1.320 -8.687 -25.369 1.00 48.47 108 HIS A N 1
ATOM 821 C CA . HIS A 1 108 ? -0.292 -9.174 -24.444 1.00 48.47 108 HIS A CA 1
ATOM 822 C C . HIS A 1 108 ? 1.050 -9.316 -25.181 1.00 48.47 108 HIS A C 1
ATOM 824 O O . HIS A 1 108 ? 1.186 -10.191 -26.041 1.00 48.47 108 HIS A O 1
ATOM 830 N N . PRO A 1 109 ? 2.057 -8.464 -24.895 1.00 43.22 109 PRO A N 1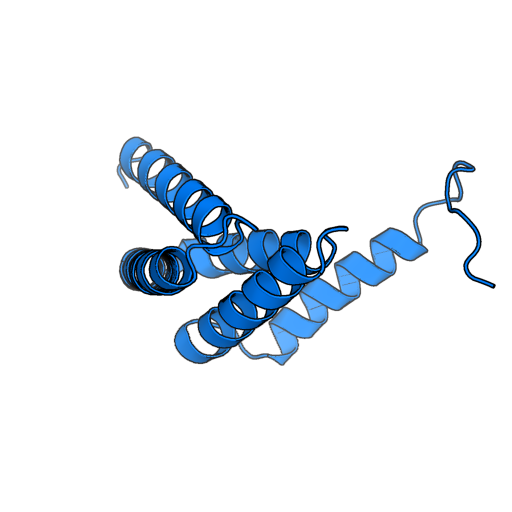
ATOM 831 C CA . PRO A 1 109 ? 3.395 -8.657 -25.433 1.00 43.22 109 PRO A CA 1
ATOM 832 C C . PRO A 1 109 ? 3.960 -9.967 -24.876 1.00 43.22 109 PRO A C 1
ATOM 834 O O . PRO A 1 109 ? 4.063 -10.154 -23.665 1.00 43.22 109 PRO A O 1
ATOM 837 N N . ARG A 1 110 ? 4.279 -10.895 -25.782 1.00 45.19 110 ARG A N 1
ATOM 838 C CA . ARG A 1 110 ? 4.834 -12.213 -25.463 1.00 45.19 110 AR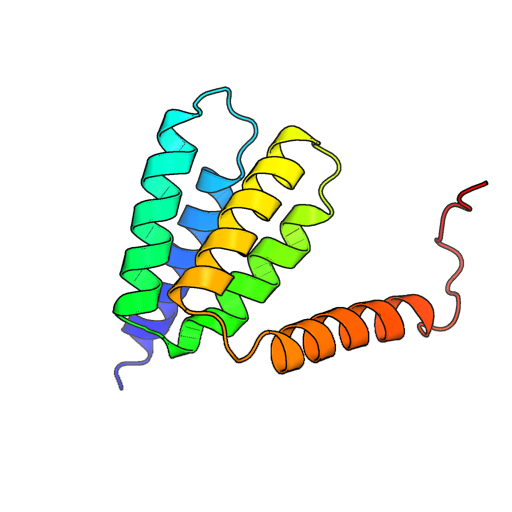G A CA 1
ATOM 839 C C . ARG A 1 110 ? 6.129 -12.047 -24.664 1.00 45.19 110 ARG A C 1
ATOM 841 O O . ARG A 1 110 ? 7.105 -11.516 -25.192 1.00 45.19 110 ARG A O 1
ATOM 848 N N . LEU A 1 111 ? 6.144 -12.533 -23.426 1.00 32.66 111 LEU A N 1
ATOM 849 C CA . LEU A 1 111 ? 7.395 -12.856 -22.746 1.00 32.66 111 LEU A CA 1
ATOM 850 C C . LEU A 1 111 ? 7.966 -14.104 -23.436 1.00 32.66 111 LEU A C 1
ATOM 852 O O . LEU A 1 111 ? 7.265 -15.108 -23.563 1.00 32.66 111 LEU A O 1
ATOM 856 N N . LYS A 1 112 ? 9.182 -13.973 -23.976 1.00 35.41 112 LYS A N 1
ATOM 857 C CA . LYS A 1 112 ? 9.986 -15.088 -24.492 1.00 35.41 112 LYS A CA 1
ATOM 858 C C . LYS A 1 112 ? 10.511 -15.940 -23.346 1.00 35.41 112 LYS A C 1
ATOM 860 O O . LYS A 1 112 ? 10.795 -15.346 -22.282 1.00 35.41 112 LYS A O 1
#

Foldseek 3Di:
DPVVVVVVLVVQLLVLLPQLLDPPVPPVSVVVSLVSNLVSCVVPVVCLVVSLVSLVVQLPDPDPSSVVSSVVSNVVSCVRRNDPVVVVCVVVVVVVCCVVPPPDPPPDDDDD

Radius of gyration: 15.56 Å; chains: 1; bounding box: 36×30×42 Å